Protein AF-A0A9X5X8P5-F1 (afdb_monomer)

Sequence (171 aa):
MTNLLSAVLKAHGGTERWGRHTTVTATIVSDGELFAAKGLPQDLQPRRMTVDMHKEHASVRPFGAPEQRSDFTPDRIAIERADGTVVAERSHPRASFRGHTLETPWDPLDRAYFNGYALWTYLTTPFFAIMNGMGVEEAEPWNESPTEQWRHLRVTFPDDIASHSTVQDFY

Radius of gyration: 17.59 Å; Cα contacts (8 Å, |Δi|>4): 303; chains: 1; bounding box: 44×32×55 Å

Mean predicted aligned error: 3.43 Å

Secondary structure (DSSP, 8-state):
---HHHHHHHHTTHHHHHHT-SEEEEEE----HHHHHTT-PPP---EEEEEESSSS-EEEESBSBTTEEEEEETTEEEEEETTS-EEEEEESGGGGGTT--SSPPPPHHHHHHHHHHHHHHHHHTTGGGGSTT-EEEEEEEEEEETTEEEEEEEEE--TTS--S-SEEEE-

Foldseek 3Di:
DDAPLQVQQVVVVHPVVLVVDFKDKDWDFDADPLCVLQVHGGDRDTWIKMATQQFQWIKIPPAPDNQWMWTDFQQKIFIAGPVGDTPDMDGNLVVVCVPDDSNHHDDSRVVSHVCRLVVNC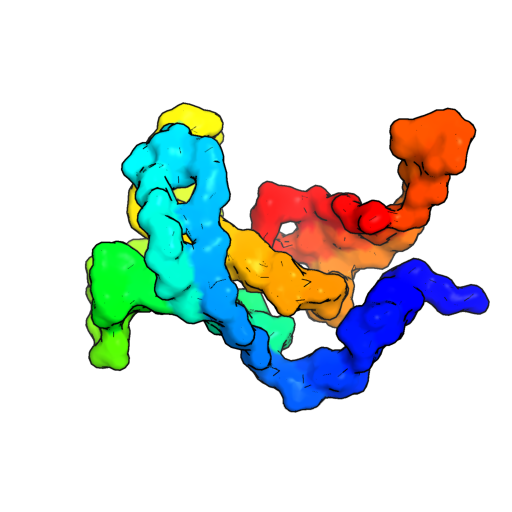VVNPPVVCPHPPKDKDFDDWDPPDPPDTHTKIWIADDPRRDDPDRIDIGD

Nearest PDB structures (foldseek):
  8hme-assembly1_D  TM=4.114E-01  e=1.265E+00  Tetrahymena thermophila
  7p7l-assembly1_L  TM=3.250E-01  e=3.829E+00  Escherichia coli BL21(DE3)
  7p63-assembly1_L  TM=3.289E-01  e=4.059E+00  Escherichia coli BL21(DE3)
  7z7s-assembly1_L  TM=3.264E-01  e=5.125E+00  Escherichia coli str. K-12 substr. MC4100
  7z83-assembly1_L  TM=3.286E-01  e=6.104E+00  Escherichia coli BL21(DE3)

pLDDT: mean 95.68, std 5.49, range [42.44, 98.81]

Solvent-accessible surface area (backbone atoms only — not comparable to full-atom values): 9832 Å² total; per-residue (Å²): 134,80,54,68,67,59,52,53,41,49,75,73,62,29,68,71,57,54,73,74,51,61,64,50,76,46,80,44,67,62,80,58,69,66,36,47,57,21,73,53,63,62,62,84,62,76,25,43,37,38,27,42,58,90,49,78,33,20,32,37,33,56,44,102,42,84,65,20,23,36,46,25,42,56,57,33,29,33,36,29,35,84,88,69,50,73,77,46,73,41,70,48,48,72,63,73,54,66,88,59,57,85,73,48,67,54,55,74,62,56,50,43,41,55,50,22,36,51,50,36,50,62,75,33,59,75,61,56,61,75,41,91,72,42,44,71,46,78,49,79,68,43,71,82,46,101,88,40,76,39,69,28,40,37,36,32,54,41,95,84,52,60,65,98,50,57,65,46,78,47,112

Structure (mmCIF, N/CA/C/O backbone):
data_AF-A0A9X5X8P5-F1
#
_entry.id   AF-A0A9X5X8P5-F1
#
loop_
_atom_site.group_PDB
_atom_site.id
_atom_site.type_symbol
_atom_site.label_atom_id
_atom_site.label_alt_id
_atom_site.label_comp_id
_atom_site.label_asym_id
_atom_site.label_entity_id
_atom_site.label_seq_id
_atom_site.pdbx_PDB_ins_code
_atom_site.Cartn_x
_atom_site.Cartn_y
_atom_site.Cartn_z
_atom_site.occupancy
_atom_site.B_iso_or_equiv
_atom_site.auth_seq_id
_atom_site.auth_comp_id
_atom_site.auth_asym_id
_atom_site.auth_atom_id
_atom_site.pdbx_PDB_model_num
ATOM 1 N N . MET A 1 1 ? 24.275 -5.811 -21.544 1.00 42.44 1 MET A N 1
ATOM 2 C CA . MET A 1 1 ? 23.218 -4.788 -21.401 1.00 42.44 1 MET A CA 1
ATOM 3 C C . MET A 1 1 ? 22.507 -5.047 -20.089 1.00 42.44 1 MET A C 1
ATOM 5 O O . MET A 1 1 ? 22.139 -6.188 -19.846 1.00 42.44 1 MET A O 1
ATOM 9 N N . THR A 1 2 ? 22.401 -4.052 -19.212 1.00 59.03 2 THR A N 1
ATOM 10 C CA . THR A 1 2 ? 21.665 -4.188 -17.946 1.00 59.03 2 THR A CA 1
ATOM 11 C C . THR A 1 2 ? 20.169 -4.054 -18.241 1.00 59.03 2 THR A C 1
ATOM 13 O O . THR A 1 2 ? 19.778 -3.092 -18.898 1.00 59.03 2 THR A O 1
ATOM 16 N N . ASN A 1 3 ? 19.355 -5.011 -17.786 1.00 87.75 3 ASN A N 1
ATOM 17 C CA . ASN A 1 3 ? 17.887 -4.961 -17.861 1.00 87.75 3 ASN A CA 1
ATOM 18 C C . ASN A 1 3 ? 17.367 -3.640 -17.232 1.00 87.75 3 ASN A C 1
ATOM 20 O O . ASN A 1 3 ? 17.953 -3.177 -16.245 1.00 87.75 3 ASN A O 1
ATOM 24 N N . LEU A 1 4 ? 16.313 -3.020 -17.794 1.00 95.19 4 LEU A N 1
ATOM 25 C CA . LEU A 1 4 ? 15.696 -1.786 -17.273 1.00 95.19 4 LEU A CA 1
ATOM 26 C C . LEU A 1 4 ? 15.414 -1.851 -15.768 1.00 95.19 4 LEU A C 1
ATOM 28 O O . LEU A 1 4 ? 15.780 -0.924 -15.049 1.00 95.19 4 LEU A O 1
ATOM 32 N N . LEU A 1 5 ? 14.874 -2.967 -15.268 1.00 96.19 5 LEU A N 1
ATOM 33 C CA . LEU A 1 5 ? 14.615 -3.169 -13.842 1.00 96.19 5 LEU A CA 1
ATOM 34 C C . LEU A 1 5 ? 15.896 -3.014 -13.013 1.00 96.19 5 LEU A C 1
ATOM 36 O O . LEU A 1 5 ? 15.909 -2.323 -11.998 1.00 96.19 5 LEU A O 1
ATOM 40 N N . SER A 1 6 ? 17.011 -3.597 -13.461 1.00 96.00 6 SER A N 1
ATOM 41 C CA . SER A 1 6 ? 18.299 -3.454 -12.773 1.00 96.00 6 SER A CA 1
ATOM 42 C C . SER A 1 6 ? 18.793 -2.004 -12.760 1.00 96.00 6 SER A C 1
ATOM 44 O O . SER A 1 6 ? 19.391 -1.572 -11.773 1.00 96.00 6 SER A O 1
ATOM 46 N N . ALA A 1 7 ? 18.550 -1.244 -13.833 1.00 96.06 7 ALA A N 1
ATOM 47 C CA . ALA A 1 7 ? 18.888 0.177 -13.888 1.00 96.06 7 ALA A CA 1
ATOM 48 C C . ALA A 1 7 ? 18.019 1.003 -12.924 1.00 96.06 7 ALA A C 1
ATOM 50 O O . ALA A 1 7 ? 18.561 1.806 -12.162 1.00 96.06 7 ALA A O 1
ATOM 51 N N . VAL A 1 8 ? 16.707 0.747 -12.894 1.00 96.62 8 VAL A N 1
ATOM 52 C CA . VAL A 1 8 ? 15.744 1.388 -11.985 1.00 96.62 8 VAL A CA 1
ATOM 53 C C . VAL A 1 8 ? 16.107 1.109 -10.526 1.00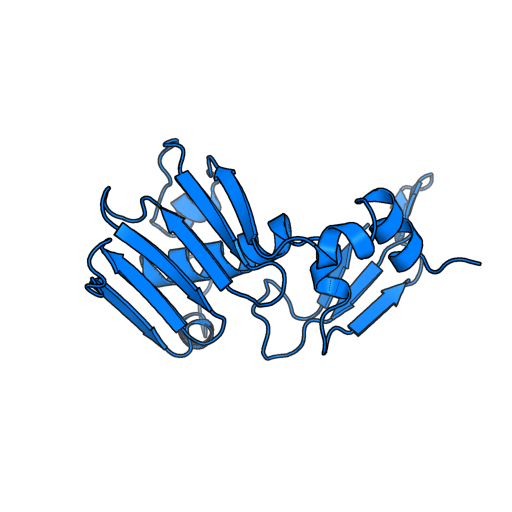 96.62 8 VAL A C 1
ATOM 55 O O . VAL A 1 8 ? 16.263 2.045 -9.743 1.00 96.62 8 VAL A O 1
ATOM 58 N N . LEU A 1 9 ? 16.349 -0.152 -10.158 1.00 97.38 9 LEU A N 1
ATOM 59 C CA . LEU A 1 9 ? 16.752 -0.530 -8.798 1.00 97.38 9 LEU A CA 1
ATOM 60 C C . LEU A 1 9 ? 18.065 0.144 -8.385 1.00 97.38 9 LEU A C 1
ATOM 62 O O . LEU A 1 9 ? 18.182 0.640 -7.265 1.00 97.38 9 LEU A O 1
ATOM 66 N N . LYS A 1 10 ? 19.055 0.198 -9.288 1.00 97.44 10 LYS A N 1
ATOM 67 C CA . LYS A 1 10 ? 20.328 0.884 -9.030 1.00 97.44 10 LYS A CA 1
ATOM 68 C C . LYS A 1 10 ? 20.121 2.383 -8.793 1.00 97.44 10 LYS A C 1
ATOM 70 O O . LYS A 1 10 ? 20.733 2.925 -7.875 1.00 97.44 10 LYS A O 1
ATOM 75 N N . ALA A 1 11 ? 19.253 3.033 -9.569 1.00 96.69 11 ALA A N 1
ATOM 76 C CA . ALA A 1 11 ? 18.910 4.444 -9.385 1.00 96.69 11 ALA A CA 1
ATOM 77 C C . ALA A 1 11 ? 18.216 4.713 -8.035 1.00 96.69 11 ALA A C 1
ATOM 79 O O . ALA A 1 11 ? 18.436 5.761 -7.436 1.00 96.69 11 ALA A O 1
ATOM 80 N N . HIS A 1 12 ? 17.465 3.739 -7.509 1.00 96.38 12 HIS A N 1
ATOM 81 C CA . HIS A 1 12 ? 16.764 3.829 -6.220 1.00 96.38 12 HIS A CA 1
ATOM 82 C C . HIS A 1 12 ? 17.608 3.373 -5.011 1.00 96.38 12 HIS A C 1
ATOM 84 O O . HIS A 1 12 ? 17.091 3.193 -3.910 1.00 96.38 12 HIS A O 1
ATOM 90 N N . GLY A 1 13 ? 18.926 3.211 -5.179 1.00 95.88 13 GLY A N 1
ATOM 91 C CA . GLY A 1 13 ? 19.857 2.888 -4.089 1.00 95.88 13 GLY A CA 1
ATOM 92 C C . GLY A 1 13 ? 20.259 1.414 -3.984 1.00 95.88 13 GLY A C 1
ATOM 93 O O . GLY A 1 13 ? 21.031 1.067 -3.092 1.00 95.88 13 GLY A O 1
ATOM 94 N N . GLY A 1 14 ? 19.801 0.569 -4.910 1.00 97.19 14 GLY A N 1
ATOM 95 C CA . GLY A 1 14 ? 20.250 -0.812 -5.066 1.00 97.19 14 GLY A CA 1
ATOM 96 C C . GLY A 1 14 ? 19.641 -1.809 -4.076 1.00 97.19 14 GLY A C 1
ATOM 97 O O . GLY A 1 14 ? 19.188 -1.473 -2.981 1.00 97.19 14 GLY A O 1
ATOM 98 N N . THR A 1 15 ? 19.658 -3.083 -4.471 1.00 96.38 15 THR A N 1
ATOM 99 C CA . THR A 1 15 ? 19.060 -4.193 -3.710 1.00 96.38 15 THR A CA 1
ATOM 100 C C . THR A 1 15 ? 19.788 -4.488 -2.400 1.00 96.38 15 THR A C 1
ATOM 102 O O . THR A 1 15 ? 19.169 -4.940 -1.441 1.00 96.38 15 THR A O 1
ATOM 105 N N . GLU A 1 16 ? 21.084 -4.180 -2.316 1.00 97.06 16 GLU A N 1
ATOM 106 C CA . GLU A 1 16 ? 21.859 -4.345 -1.085 1.00 97.06 16 GLU A CA 1
ATOM 107 C C . GLU A 1 16 ? 21.322 -3.457 0.045 1.00 97.06 16 GLU A C 1
ATOM 109 O O . GLU A 1 16 ? 21.157 -3.921 1.171 1.00 97.06 16 GLU A O 1
ATOM 114 N N . ARG A 1 17 ? 21.005 -2.188 -0.244 1.00 95.56 17 ARG A N 1
ATOM 115 C CA . ARG A 1 17 ? 20.436 -1.278 0.757 1.00 95.56 17 ARG A CA 1
ATOM 116 C C . ARG A 1 17 ? 19.031 -1.713 1.154 1.00 95.56 17 ARG A C 1
ATOM 118 O O . ARG A 1 17 ? 18.718 -1.720 2.340 1.00 95.56 17 ARG A O 1
ATOM 125 N N . TRP A 1 18 ? 18.218 -2.099 0.174 1.00 96.19 18 TRP A N 1
ATOM 126 C CA . TRP A 1 18 ? 16.885 -2.651 0.403 1.00 96.19 18 TRP A CA 1
ATOM 127 C C . TRP A 1 18 ? 16.911 -3.838 1.379 1.00 96.19 18 TRP A C 1
ATOM 129 O O . TRP A 1 18 ? 16.176 -3.842 2.362 1.00 96.19 18 TRP A O 1
ATOM 139 N N . GLY A 1 19 ? 17.829 -4.790 1.183 1.00 96.31 19 GLY A N 1
ATOM 140 C CA . GLY A 1 19 ? 17.970 -5.966 2.047 1.00 96.31 19 GLY A CA 1
ATOM 141 C C . GLY A 1 19 ? 18.439 -5.678 3.481 1.00 96.31 19 GLY A C 1
ATOM 142 O O . GLY A 1 19 ? 18.310 -6.541 4.343 1.00 96.31 19 GLY A O 1
ATOM 143 N N . ARG A 1 20 ? 18.969 -4.480 3.771 1.00 97.19 20 ARG A N 1
ATOM 144 C CA . ARG A 1 20 ? 19.442 -4.088 5.117 1.00 97.19 20 ARG A CA 1
ATOM 145 C C . ARG A 1 20 ? 18.353 -3.478 6.001 1.00 97.19 20 ARG A C 1
ATOM 147 O O . ARG A 1 20 ? 18.600 -3.238 7.182 1.00 97.19 20 ARG A O 1
ATOM 154 N N . HIS A 1 21 ? 17.182 -3.186 5.446 1.00 96.88 21 HIS A N 1
ATOM 155 C CA . HIS A 1 21 ? 16.088 -2.537 6.159 1.00 96.88 21 HIS A CA 1
ATOM 156 C C . HIS A 1 21 ? 14.841 -3.413 6.122 1.00 96.88 21 HIS A C 1
ATOM 158 O O . HIS A 1 21 ? 14.623 -4.149 5.168 1.00 96.88 21 HIS A O 1
ATOM 164 N N . THR A 1 22 ? 14.027 -3.346 7.170 1.00 97.94 22 THR A N 1
ATOM 165 C CA . THR A 1 22 ? 12.816 -4.170 7.302 1.00 97.94 22 THR A CA 1
ATOM 166 C C . THR A 1 22 ? 11.534 -3.361 7.193 1.00 97.94 22 THR A C 1
ATOM 168 O O . THR A 1 22 ? 10.505 -3.923 6.835 1.00 97.94 22 THR A O 1
ATOM 171 N N . THR A 1 23 ? 11.592 -2.058 7.475 1.00 98.19 23 THR A N 1
ATOM 172 C CA . THR A 1 23 ? 10.425 -1.174 7.528 1.00 98.19 23 THR A CA 1
ATOM 173 C C . THR A 1 23 ? 10.740 0.203 6.961 1.00 98.19 23 THR A C 1
ATOM 175 O O . THR A 1 23 ? 11.816 0.747 7.230 1.00 98.19 23 THR A O 1
ATOM 178 N N . VAL A 1 24 ? 9.764 0.824 6.304 1.00 97.75 24 VAL A N 1
ATOM 179 C CA . VAL A 1 24 ? 9.773 2.256 5.971 1.00 97.75 24 VAL A CA 1
ATOM 180 C C . VAL A 1 24 ? 8.710 2.955 6.807 1.00 97.75 24 VAL A C 1
ATOM 182 O O . VAL A 1 24 ? 7.634 2.415 7.045 1.00 97.75 24 VAL A O 1
ATOM 185 N N . THR A 1 25 ? 9.009 4.164 7.281 1.00 98.38 25 THR A N 1
ATOM 186 C CA . THR A 1 25 ? 8.032 5.015 7.963 1.00 98.38 25 THR A CA 1
ATOM 187 C C . THR A 1 25 ? 8.035 6.405 7.348 1.00 98.38 25 THR A C 1
ATOM 189 O O . THR A 1 25 ? 9.092 7.016 7.202 1.00 98.38 25 THR A O 1
ATOM 192 N N . ALA A 1 26 ? 6.847 6.912 7.037 1.00 98.19 26 ALA A N 1
ATOM 193 C CA . ALA A 1 26 ? 6.627 8.239 6.485 1.00 98.19 26 ALA A CA 1
ATOM 194 C C . ALA A 1 26 ? 5.558 8.984 7.291 1.00 98.19 26 ALA A C 1
ATOM 196 O O . ALA A 1 26 ? 4.651 8.379 7.867 1.00 98.19 26 ALA A O 1
ATOM 197 N N . THR A 1 27 ? 5.657 10.310 7.320 1.00 98.19 27 THR A N 1
ATOM 198 C CA . THR A 1 27 ? 4.548 11.171 7.738 1.00 98.19 27 THR A CA 1
ATOM 199 C C . THR A 1 27 ? 3.815 11.607 6.479 1.00 98.19 27 THR A C 1
ATOM 201 O O . THR A 1 27 ? 4.428 12.210 5.602 1.00 98.19 27 THR A O 1
ATOM 204 N N . ILE A 1 28 ? 2.528 11.287 6.386 1.00 96.44 28 ILE A N 1
ATOM 205 C CA . ILE A 1 28 ? 1.696 11.557 5.214 1.00 96.44 28 ILE A CA 1
ATOM 206 C C . ILE A 1 28 ? 0.570 12.525 5.563 1.00 96.44 28 ILE A C 1
ATOM 208 O O . ILE A 1 28 ? 0.037 12.503 6.671 1.00 96.44 28 ILE A O 1
ATOM 212 N N . VAL A 1 29 ? 0.192 13.340 4.586 1.00 95.12 29 VAL A N 1
ATOM 213 C CA . VAL A 1 29 ? -1.085 14.054 4.539 1.00 95.12 29 VAL A CA 1
ATOM 214 C C . VAL A 1 29 ? -1.732 13.622 3.231 1.00 95.12 29 VAL A C 1
ATOM 216 O O . VAL A 1 29 ? -1.096 13.702 2.182 1.00 95.12 29 VAL A O 1
ATOM 219 N N . SER A 1 30 ? -2.946 13.087 3.302 1.00 89.62 30 SER A N 1
ATOM 220 C CA . SER A 1 30 ? -3.659 12.538 2.148 1.00 89.62 30 SER A CA 1
ATOM 221 C C . SER A 1 30 ? -4.981 13.261 1.972 1.00 89.62 30 SER A C 1
ATOM 223 O O . SER A 1 30 ? -5.740 13.363 2.931 1.00 89.62 30 SER A O 1
ATOM 225 N N . ASP A 1 31 ? -5.266 13.686 0.750 1.00 89.69 31 ASP A N 1
ATOM 226 C CA . ASP A 1 31 ? -6.527 14.300 0.347 1.00 89.69 31 ASP A CA 1
ATOM 227 C C . ASP A 1 31 ? -6.865 13.849 -1.086 1.00 89.69 31 ASP A C 1
ATOM 229 O O . ASP A 1 31 ? -6.068 13.157 -1.726 1.00 89.69 31 ASP A O 1
ATOM 233 N N . GLY A 1 32 ? -8.045 14.199 -1.583 1.00 90.56 32 GLY A N 1
ATOM 234 C CA . GLY A 1 32 ? -8.468 13.940 -2.955 1.00 90.56 32 GLY A CA 1
ATOM 235 C C . GLY A 1 32 ? -9.958 13.640 -3.074 1.00 90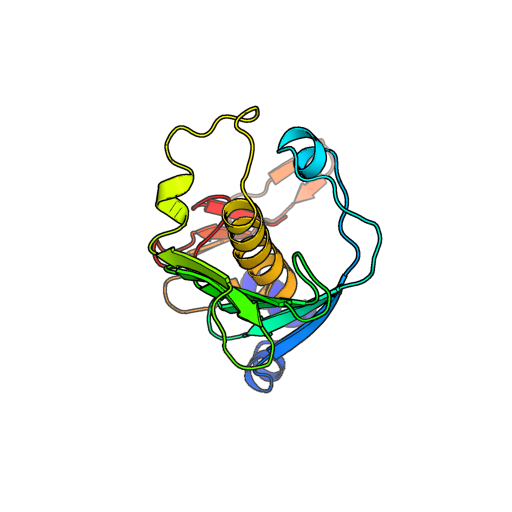.56 32 GLY A C 1
ATOM 236 O O . GLY A 1 32 ? -10.596 13.134 -2.147 1.00 90.56 32 GLY A O 1
ATOM 237 N N . GLU A 1 33 ? -10.505 13.902 -4.263 1.00 93.44 33 GLU A N 1
ATOM 238 C CA . GLU A 1 33 ? -11.939 13.773 -4.556 1.00 93.44 33 GLU A CA 1
ATOM 239 C C . GLU A 1 33 ? -12.477 12.358 -4.326 1.00 93.44 33 GLU A C 1
ATOM 241 O O . GLU A 1 33 ? -13.624 12.200 -3.908 1.00 93.44 33 GLU A O 1
ATOM 246 N N . LEU A 1 34 ? -11.636 11.333 -4.515 1.00 93.50 34 LEU A N 1
ATOM 247 C CA . LEU A 1 34 ? -11.996 9.939 -4.256 1.00 93.50 34 LEU A CA 1
ATOM 248 C C . LEU A 1 34 ? -12.564 9.761 -2.844 1.00 93.50 34 LEU A C 1
ATOM 250 O O . LEU A 1 34 ? -13.627 9.174 -2.677 1.00 93.50 34 LEU A O 1
ATOM 254 N N . PHE A 1 35 ? -11.889 10.279 -1.817 1.00 93.50 35 PHE A N 1
ATOM 255 C CA . PHE A 1 35 ? -12.309 10.064 -0.433 1.00 93.50 35 PHE A CA 1
ATOM 256 C C . PHE A 1 35 ? -13.644 10.745 -0.120 1.00 93.50 35 PHE A C 1
ATOM 258 O O . PHE A 1 35 ? -14.480 10.169 0.579 1.00 93.50 35 PHE A O 1
ATOM 265 N N . ALA A 1 36 ? -13.866 11.940 -0.671 1.00 92.69 36 ALA A N 1
ATOM 266 C CA . ALA A 1 36 ? -15.140 12.640 -0.557 1.00 92.69 36 ALA A CA 1
ATOM 267 C C . ALA A 1 36 ? -16.264 11.878 -1.280 1.00 92.69 36 ALA A C 1
ATOM 269 O O . ALA A 1 36 ? -17.318 11.648 -0.688 1.00 92.69 36 ALA A O 1
ATOM 270 N N . ALA A 1 37 ? -16.018 11.409 -2.509 1.00 94.50 37 ALA A N 1
ATOM 271 C CA . ALA A 1 37 ? -16.971 10.613 -3.285 1.00 94.50 37 ALA A CA 1
ATOM 272 C C . ALA A 1 37 ? -17.339 9.291 -2.591 1.00 94.50 37 ALA A C 1
ATOM 274 O O . ALA A 1 37 ? -18.474 8.831 -2.679 1.00 94.50 37 ALA A O 1
ATOM 275 N N . LYS A 1 38 ? -16.401 8.703 -1.841 1.00 96.81 38 LY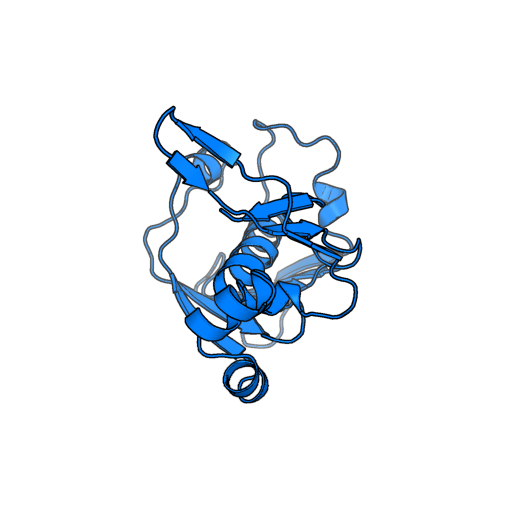S A N 1
ATOM 276 C CA . LYS A 1 38 ? -16.620 7.495 -1.034 1.00 96.81 38 LYS A CA 1
ATOM 277 C C . LYS A 1 38 ? -17.285 7.750 0.323 1.00 96.81 38 LYS A C 1
ATOM 279 O O . LYS A 1 38 ? -17.465 6.802 1.082 1.00 96.81 38 LYS A O 1
ATOM 284 N N . GLY A 1 39 ? -17.668 8.991 0.633 1.00 94.69 39 GLY A N 1
ATOM 285 C CA . GLY A 1 39 ? -18.347 9.358 1.881 1.00 94.69 39 GLY A CA 1
ATOM 286 C C . GLY A 1 39 ? -17.428 9.442 3.105 1.00 94.69 39 GLY A C 1
ATOM 287 O O . GLY A 1 39 ? -17.914 9.513 4.231 1.00 94.69 39 GLY A O 1
ATOM 288 N N . LEU A 1 40 ? -16.106 9.442 2.904 1.00 93.50 40 LEU A N 1
ATOM 289 C CA . LEU A 1 40 ? -15.091 9.455 3.962 1.00 93.50 40 LEU A CA 1
ATOM 290 C C . LEU A 1 40 ? -14.036 10.548 3.709 1.00 93.50 40 LEU A C 1
ATOM 292 O O . LEU A 1 40 ? -12.846 10.215 3.585 1.00 93.50 40 LEU A O 1
ATOM 296 N N . PRO A 1 41 ? -14.436 11.837 3.631 1.00 90.50 41 PRO A N 1
ATOM 297 C CA . PRO A 1 41 ? -13.511 12.935 3.362 1.00 90.50 41 PRO A CA 1
ATOM 298 C C . PRO A 1 41 ? -12.343 12.928 4.355 1.00 90.50 41 PRO A C 1
ATOM 300 O O . PRO A 1 41 ? -12.499 12.567 5.526 1.00 90.50 41 PRO A O 1
ATOM 303 N N . GLN A 1 42 ? -11.153 13.274 3.867 1.00 87.88 42 GLN A N 1
ATOM 304 C CA . GLN A 1 42 ? -9.948 13.285 4.688 1.00 87.88 42 GLN A CA 1
ATOM 305 C C . GLN A 1 42 ? -9.782 14.631 5.388 1.00 87.88 42 GLN A C 1
ATOM 307 O O . GLN A 1 42 ? -10.024 15.687 4.811 1.00 87.88 42 GLN A O 1
ATOM 312 N N . ASP A 1 43 ? -9.339 14.585 6.642 1.00 89.56 43 ASP A N 1
ATOM 313 C CA . ASP A 1 43 ? -8.708 15.738 7.269 1.00 89.56 43 ASP A CA 1
ATOM 314 C C . ASP A 1 43 ? -7.264 15.892 6.768 1.00 89.56 43 ASP A C 1
ATOM 316 O O . ASP A 1 43 ? -6.633 14.944 6.301 1.00 89.56 43 ASP A O 1
ATOM 320 N N . LEU A 1 44 ? -6.720 17.099 6.909 1.00 91.50 44 LEU A N 1
ATOM 321 C CA . LEU A 1 44 ? -5.325 17.391 6.575 1.00 91.50 44 LEU A CA 1
ATOM 322 C C . LEU A 1 44 ? -4.373 17.107 7.748 1.00 91.50 44 LEU A C 1
ATOM 324 O O . LEU A 1 44 ? -3.286 17.683 7.820 1.00 91.50 44 LEU A O 1
ATOM 328 N N . GLN A 1 45 ? -4.775 16.259 8.703 1.00 93.56 45 GLN A N 1
ATOM 329 C CA . GLN A 1 45 ? -3.925 15.947 9.847 1.00 93.56 45 GLN A CA 1
ATOM 330 C C . GLN A 1 45 ? -2.809 14.986 9.422 1.00 93.56 45 GLN A C 1
ATOM 332 O O . GLN A 1 45 ? -3.095 13.946 8.823 1.00 93.56 45 GLN A O 1
ATOM 337 N N . PRO A 1 46 ? -1.537 15.281 9.747 1.00 96.25 46 PRO A N 1
ATOM 338 C CA . PRO A 1 46 ? -0.442 14.371 9.458 1.00 96.25 46 PRO A CA 1
ATOM 339 C C . PRO A 1 46 ? -0.616 13.032 10.176 1.00 96.25 46 PRO A C 1
ATOM 341 O O . PRO A 1 46 ? -0.873 12.979 11.380 1.00 96.25 46 PRO A O 1
ATOM 344 N N . ARG A 1 47 ? -0.411 11.937 9.446 1.00 96.69 47 ARG A N 1
ATOM 345 C CA . ARG A 1 47 ? -0.467 10.570 9.977 1.00 96.69 47 ARG A CA 1
ATOM 346 C C . ARG A 1 47 ? 0.852 9.864 9.739 1.00 96.69 47 ARG A C 1
ATOM 348 O O . ARG A 1 47 ? 1.535 10.112 8.749 1.00 96.69 47 ARG A O 1
ATOM 355 N N . ARG A 1 48 ? 1.222 8.967 10.646 1.00 98.38 48 ARG A N 1
ATOM 356 C CA . ARG A 1 48 ? 2.406 8.124 10.496 1.00 98.38 48 ARG A CA 1
ATOM 357 C C . ARG A 1 48 ? 2.006 6.830 9.802 1.00 98.38 48 ARG A C 1
ATOM 359 O O . ARG A 1 48 ? 1.258 6.041 10.374 1.00 98.38 48 ARG A O 1
ATOM 366 N N . MET A 1 49 ? 2.524 6.644 8.596 1.00 98.44 49 MET A N 1
ATOM 367 C CA . MET A 1 49 ? 2.428 5.422 7.811 1.00 98.44 49 MET A CA 1
ATOM 368 C C . MET A 1 49 ? 3.686 4.589 8.035 1.00 98.44 49 MET A C 1
ATOM 370 O O . MET A 1 49 ? 4.793 5.108 7.888 1.00 98.44 49 MET A O 1
ATOM 374 N N . THR A 1 50 ? 3.526 3.313 8.355 1.00 98.75 50 THR A N 1
ATOM 375 C CA . THR A 1 50 ? 4.613 2.338 8.447 1.00 98.75 50 THR A CA 1
ATOM 376 C C . THR A 1 50 ? 4.280 1.150 7.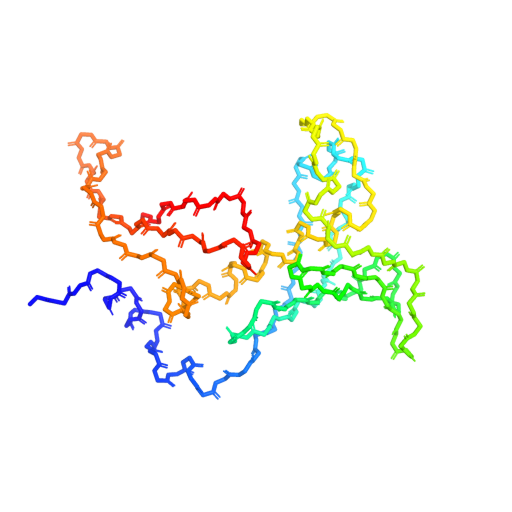558 1.00 98.75 50 THR A C 1
ATOM 378 O O . THR A 1 50 ? 3.149 0.668 7.575 1.00 98.75 50 THR A O 1
ATOM 381 N N . VAL A 1 51 ? 5.256 0.702 6.773 1.00 98.75 51 VAL A N 1
ATOM 382 C CA . VAL A 1 51 ? 5.134 -0.462 5.890 1.00 98.75 51 VAL A CA 1
ATOM 383 C C . VAL A 1 51 ? 6.301 -1.403 6.119 1.00 98.75 51 VAL A C 1
ATOM 385 O O . VAL A 1 51 ? 7.430 -0.946 6.339 1.00 98.75 51 VAL A O 1
ATOM 388 N N . ASP A 1 52 ? 6.036 -2.698 6.024 1.00 98.69 52 ASP A N 1
ATOM 389 C CA . ASP A 1 52 ? 7.086 -3.705 6.007 1.00 98.69 52 ASP A CA 1
ATOM 390 C C . ASP A 1 52 ? 7.620 -3.857 4.580 1.00 98.69 52 ASP A C 1
ATOM 392 O O . ASP A 1 52 ? 6.876 -3.860 3.605 1.00 98.69 52 ASP A O 1
ATOM 396 N N . MET A 1 53 ? 8.940 -3.937 4.446 1.00 97.31 53 MET A N 1
ATOM 397 C CA . MET A 1 53 ? 9.606 -3.920 3.142 1.00 97.31 53 MET A CA 1
ATOM 398 C C . MET A 1 53 ? 9.489 -5.278 2.442 1.00 97.31 53 MET A C 1
ATOM 400 O O . MET A 1 53 ? 9.199 -5.341 1.258 1.00 97.31 53 MET A O 1
ATOM 404 N N . HIS A 1 54 ? 9.645 -6.379 3.180 1.00 97.12 54 HIS A N 1
ATOM 405 C CA . HIS A 1 54 ? 9.771 -7.730 2.601 1.00 97.12 54 HIS A CA 1
ATOM 406 C C . HIS A 1 54 ? 8.501 -8.582 2.693 1.00 97.12 54 HIS A C 1
ATOM 408 O O . HIS A 1 54 ? 8.545 -9.785 2.446 1.00 97.12 54 HIS A O 1
ATOM 414 N N . LYS A 1 55 ? 7.381 -7.979 3.088 1.00 97.44 55 LYS A N 1
ATOM 415 C CA . LYS A 1 55 ? 6.052 -8.597 3.101 1.00 97.44 55 LYS A CA 1
ATOM 416 C C . LYS A 1 55 ? 5.002 -7.505 2.961 1.00 97.44 55 LYS A C 1
ATOM 418 O O . LYS A 1 55 ? 5.228 -6.388 3.425 1.00 97.44 55 LYS A O 1
ATOM 423 N N . GLU A 1 56 ? 3.861 -7.835 2.373 1.00 98.56 56 GLU A N 1
ATOM 424 C CA . GLU A 1 56 ? 2.763 -6.886 2.250 1.00 98.56 56 GLU A CA 1
ATOM 425 C C . GLU A 1 56 ? 2.057 -6.695 3.600 1.00 98.56 56 GLU A C 1
ATOM 427 O O . GLU A 1 56 ? 1.147 -7.429 3.985 1.00 98.56 56 GLU A O 1
ATOM 432 N N . HIS A 1 57 ? 2.547 -5.713 4.357 1.00 98.75 57 HIS A N 1
ATOM 433 C CA . HIS A 1 57 ? 1.964 -5.267 5.616 1.00 98.75 57 HIS A CA 1
ATOM 434 C C . HIS A 1 57 ? 2.103 -3.755 5.763 1.00 98.75 57 HIS A C 1
ATOM 436 O O . HIS A 1 57 ? 3.146 -3.172 5.449 1.00 98.75 57 HIS A O 1
ATOM 442 N N . ALA A 1 58 ? 1.033 -3.122 6.233 1.00 98.81 58 ALA A N 1
ATOM 443 C CA . ALA A 1 58 ? 0.947 -1.679 6.369 1.00 98.81 58 ALA A CA 1
ATOM 444 C C . ALA A 1 58 ? 0.110 -1.268 7.581 1.00 98.81 58 ALA A C 1
ATOM 446 O O . ALA A 1 58 ? -0.895 -1.888 7.927 1.00 98.81 58 ALA A O 1
ATOM 447 N N . SER A 1 59 ? 0.483 -0.151 8.195 1.00 98.56 59 SER A N 1
ATOM 448 C CA . SER A 1 59 ? -0.253 0.444 9.303 1.00 98.56 59 SER A CA 1
ATOM 449 C C . SER A 1 59 ? -0.177 1.962 9.239 1.00 98.56 59 SER A C 1
ATOM 451 O O . SER A 1 59 ? 0.907 2.534 9.107 1.00 98.56 59 SER A O 1
ATOM 453 N N . VAL A 1 60 ? -1.324 2.630 9.370 1.00 97.94 60 VAL A N 1
ATOM 454 C CA . VAL A 1 60 ? -1.389 4.082 9.551 1.00 97.94 60 VAL A CA 1
ATOM 455 C C . VAL A 1 60 ? -1.962 4.419 10.920 1.00 97.94 60 VAL A C 1
ATOM 457 O O . VAL A 1 60 ? -2.936 3.811 11.366 1.00 97.94 60 VAL A O 1
ATOM 460 N N . ARG A 1 61 ? -1.367 5.412 11.586 1.00 97.38 61 ARG A N 1
ATOM 461 C CA . ARG A 1 61 ? -1.875 5.975 12.843 1.00 97.38 61 ARG A CA 1
ATOM 462 C C . ARG A 1 61 ? -1.758 7.508 12.875 1.00 97.38 61 ARG A C 1
ATOM 464 O O . ARG A 1 61 ? -0.736 8.033 12.424 1.00 97.38 61 ARG A O 1
ATOM 471 N N . PRO A 1 62 ? -2.725 8.231 13.460 1.00 96.31 62 PRO A N 1
ATOM 472 C CA . PRO A 1 62 ? -4.015 7.724 13.931 1.00 96.31 62 PRO A CA 1
ATOM 473 C C . PRO A 1 62 ? -4.933 7.307 12.768 1.00 96.31 62 PRO A C 1
ATOM 475 O O . PRO A 1 62 ? -4.763 7.775 11.642 1.00 96.31 62 PRO A O 1
ATOM 478 N N . PHE A 1 63 ? -5.912 6.441 13.031 1.00 95.00 63 PHE A N 1
ATOM 479 C CA . PHE A 1 63 ? -6.958 6.086 12.068 1.00 95.00 63 PHE A CA 1
ATOM 480 C C . PHE A 1 63 ? -8.316 5.961 12.762 1.00 95.00 63 PHE A C 1
ATOM 482 O O . PHE A 1 63 ? -8.515 5.074 13.582 1.00 95.00 63 PHE A O 1
ATOM 489 N N . GLY A 1 64 ? -9.260 6.848 12.436 1.00 91.31 64 GLY A N 1
ATOM 490 C CA . GLY A 1 64 ? -10.592 6.885 13.058 1.00 91.31 64 GLY A CA 1
ATOM 491 C C . GLY A 1 64 ? -10.605 7.580 14.424 1.00 91.31 64 GLY A C 1
ATOM 492 O O . GLY A 1 64 ? -11.416 8.477 14.630 1.00 91.31 64 GLY A O 1
ATOM 493 N N . ALA A 1 65 ? -9.667 7.238 15.311 1.00 93.69 65 ALA A N 1
ATOM 494 C CA . ALA A 1 65 ? -9.444 7.914 16.591 1.00 93.69 65 ALA A CA 1
ATOM 495 C C . ALA A 1 65 ? -7.938 8.046 16.916 1.00 93.69 65 ALA A C 1
ATOM 497 O O . ALA A 1 65 ? -7.130 7.305 16.345 1.00 93.69 65 ALA A O 1
ATOM 498 N N . PRO A 1 66 ? -7.533 8.966 17.818 1.00 93.75 66 PRO A N 1
ATOM 499 C CA . PRO A 1 66 ? -6.124 9.221 18.145 1.00 93.75 66 PRO A CA 1
ATOM 500 C C . PRO A 1 66 ? -5.326 7.989 18.601 1.00 93.75 66 PRO A C 1
ATOM 502 O O . PRO A 1 66 ? -4.140 7.870 18.298 1.00 93.75 66 PRO A O 1
ATOM 505 N N . GLU A 1 67 ? -5.966 7.071 19.322 1.00 95.50 67 GLU A N 1
ATOM 506 C CA . GLU A 1 67 ? -5.371 5.856 19.887 1.00 95.50 67 GLU A CA 1
ATOM 507 C C . GLU A 1 67 ? -5.455 4.624 18.972 1.00 95.50 67 GLU A C 1
ATOM 509 O O . GLU A 1 67 ? -5.010 3.539 19.358 1.00 95.50 67 GLU A O 1
ATOM 514 N N . GLN A 1 68 ? -6.031 4.783 17.777 1.00 97.56 68 GLN A N 1
ATOM 515 C CA . GLN A 1 68 ? -6.296 3.702 16.832 1.00 97.56 68 GLN A CA 1
ATOM 516 C C . GLN A 1 68 ? -5.330 3.721 15.644 1.00 97.56 68 GLN A C 1
ATOM 518 O O . GLN A 1 68 ? -4.864 4.774 15.202 1.00 97.56 68 GLN A O 1
ATOM 523 N N . ARG A 1 69 ? -5.048 2.539 15.099 1.00 98.25 69 ARG A N 1
ATOM 524 C CA . ARG A 1 69 ? -4.262 2.329 13.879 1.00 98.25 69 ARG A CA 1
ATOM 525 C C . ARG A 1 69 ? -4.962 1.336 12.961 1.00 98.25 69 ARG A C 1
ATOM 527 O O . ARG A 1 69 ? -5.699 0.483 13.447 1.00 98.25 69 ARG A O 1
ATOM 534 N N . SER A 1 70 ? -4.686 1.400 11.664 1.00 98.44 70 SER A N 1
ATOM 535 C CA . SER A 1 70 ? -4.986 0.267 10.783 1.00 98.44 70 SER A CA 1
ATOM 536 C C . SER A 1 70 ? -3.938 -0.839 10.945 1.00 98.44 70 SER A C 1
ATOM 538 O O . SER A 1 70 ? -2.783 -0.552 11.259 1.00 98.44 70 SER A O 1
ATOM 540 N N . ASP A 1 71 ? -4.317 -2.081 10.680 1.00 98.50 71 ASP A N 1
ATOM 541 C CA . ASP A 1 71 ? -3.422 -3.230 10.547 1.00 98.50 71 ASP A CA 1
ATOM 542 C C . ASP A 1 71 ? -3.822 -3.999 9.287 1.00 98.50 71 ASP A C 1
ATOM 544 O O . ASP A 1 71 ? -4.870 -4.644 9.250 1.00 98.50 71 ASP A O 1
ATOM 548 N N . PHE A 1 72 ? -3.050 -3.815 8.219 1.00 98.81 72 PHE A N 1
ATOM 549 C CA . PHE A 1 72 ? -3.351 -4.339 6.892 1.00 98.81 72 PHE A CA 1
ATOM 550 C C . PHE A 1 72 ? -2.418 -5.491 6.524 1.00 98.81 72 PHE A C 1
ATOM 552 O O . PHE A 1 72 ? -1.198 -5.348 6.598 1.00 98.81 72 PHE A O 1
ATOM 559 N N . THR A 1 73 ? -3.011 -6.568 6.019 1.00 98.69 73 THR A N 1
ATOM 560 C CA . THR A 1 73 ? -2.415 -7.588 5.148 1.00 98.69 73 THR A CA 1
ATOM 561 C C . THR A 1 73 ? -3.388 -7.878 3.988 1.00 98.69 73 THR A C 1
ATOM 563 O O . THR A 1 73 ? -4.548 -7.448 4.042 1.00 98.69 73 THR A O 1
ATOM 566 N N . PRO A 1 74 ? -2.987 -8.628 2.945 1.00 98.06 74 PRO A N 1
ATOM 567 C CA . PRO A 1 74 ? -3.882 -8.966 1.830 1.00 98.06 74 PRO A CA 1
ATOM 568 C C . PRO A 1 74 ? -5.178 -9.656 2.272 1.00 98.06 74 PRO A C 1
ATOM 570 O O . PRO A 1 74 ? -6.264 -9.323 1.788 1.00 98.06 74 PRO A O 1
ATOM 573 N N . ASP A 1 75 ? -5.067 -10.555 3.254 1.00 98.12 75 ASP A N 1
ATOM 574 C CA . ASP A 1 75 ? -6.163 -11.398 3.738 1.00 98.12 75 ASP A CA 1
ATOM 575 C C . ASP A 1 75 ? -6.904 -10.834 4.957 1.00 98.12 75 ASP A C 1
ATOM 577 O O . ASP A 1 75 ? -7.952 -11.366 5.339 1.00 98.12 75 ASP A O 1
ATOM 581 N N . ARG A 1 76 ? -6.406 -9.760 5.585 1.00 98.50 76 ARG A N 1
ATOM 582 C CA . ARG A 1 76 ? -7.025 -9.159 6.774 1.00 98.50 76 ARG A CA 1
ATOM 583 C C . ARG A 1 76 ? -6.813 -7.653 6.822 1.00 98.50 76 ARG A C 1
ATOM 585 O O . ARG A 1 76 ? -5.710 -7.152 6.656 1.00 98.50 76 ARG A O 1
ATOM 592 N N . ILE A 1 77 ? -7.872 -6.935 7.173 1.00 98.75 77 ILE A N 1
ATOM 593 C CA . ILE A 1 77 ? -7.780 -5.543 7.606 1.00 98.75 77 ILE A CA 1
ATOM 594 C C . ILE A 1 77 ? -8.413 -5.396 8.983 1.00 98.75 77 ILE A C 1
ATOM 596 O O . ILE A 1 77 ? -9.518 -5.888 9.218 1.00 98.75 77 ILE A O 1
ATOM 600 N N . ALA A 1 78 ? -7.733 -4.701 9.887 1.00 98.69 78 ALA A N 1
ATOM 601 C CA . ALA A 1 78 ? -8.275 -4.348 11.190 1.00 98.69 78 ALA A CA 1
ATOM 602 C C . ALA A 1 78 ? -8.016 -2.887 11.549 1.00 98.69 78 ALA A C 1
ATOM 604 O O . ALA A 1 78 ? -7.104 -2.240 11.033 1.00 98.69 78 ALA A O 1
ATOM 605 N N . ILE A 1 79 ? -8.843 -2.376 12.454 1.00 98.62 79 ILE A N 1
ATOM 606 C CA . ILE A 1 79 ? -8.608 -1.145 13.199 1.00 98.62 79 ILE A CA 1
ATOM 607 C C . ILE A 1 79 ? -8.373 -1.564 14.644 1.00 98.62 79 ILE A C 1
ATOM 609 O O . ILE A 1 79 ? -9.239 -2.178 15.268 1.00 98.62 79 ILE A O 1
ATOM 613 N N . GLU A 1 80 ? -7.200 -1.244 15.172 1.00 98.31 80 GLU A N 1
ATOM 614 C CA . GLU A 1 80 ? -6.738 -1.698 16.481 1.00 98.31 80 GLU A CA 1
ATOM 615 C C . GLU A 1 80 ? -6.356 -0.515 17.361 1.00 98.31 80 GLU A C 1
ATOM 617 O O . GLU A 1 80 ? -5.839 0.493 16.878 1.00 98.31 80 GLU A O 1
ATOM 622 N N . ARG A 1 81 ? -6.554 -0.654 18.671 1.00 97.00 81 ARG A N 1
ATOM 623 C CA . ARG A 1 81 ? -5.979 0.254 19.666 1.00 97.00 81 ARG A CA 1
ATOM 624 C C . ARG A 1 81 ? -4.543 -0.137 20.005 1.00 97.00 81 ARG A C 1
ATOM 626 O O . ARG A 1 81 ? -4.102 -1.259 19.766 1.00 97.00 81 ARG A O 1
ATOM 633 N N . ALA A 1 82 ? -3.816 0.788 20.627 1.00 89.50 82 ALA A N 1
ATOM 634 C CA . ALA A 1 82 ? -2.448 0.551 21.091 1.00 89.50 82 ALA A CA 1
ATOM 635 C C . ALA A 1 82 ? -2.307 -0.620 22.090 1.00 89.50 82 ALA A C 1
ATOM 637 O O . ALA A 1 82 ? -1.232 -1.209 22.168 1.00 89.50 82 ALA A O 1
ATOM 638 N N . ASP A 1 83 ? -3.371 -0.964 22.823 1.00 91.38 83 ASP A N 1
ATOM 639 C CA . ASP A 1 83 ? -3.415 -2.088 23.770 1.00 91.38 83 ASP A CA 1
ATOM 640 C C . ASP A 1 83 ? -3.718 -3.452 23.112 1.00 91.38 83 ASP A C 1
ATOM 642 O O . ASP A 1 83 ? -3.800 -4.462 23.807 1.00 91.38 83 ASP A O 1
ATOM 646 N N . GLY A 1 84 ? -3.866 -3.493 21.782 1.00 90.69 84 GLY A N 1
ATOM 647 C CA . GLY A 1 84 ? -4.194 -4.702 21.024 1.00 90.69 84 GLY A CA 1
ATOM 648 C C . GLY A 1 84 ? -5.693 -4.981 20.900 1.00 90.69 84 GLY A C 1
ATOM 649 O O . GLY A 1 84 ? -6.074 -5.960 20.262 1.00 90.69 84 GLY A O 1
ATOM 650 N N . THR A 1 85 ? -6.561 -4.133 21.462 1.00 97.50 85 THR A N 1
ATOM 651 C CA . THR A 1 85 ? -8.009 -4.269 21.279 1.00 97.50 85 THR A CA 1
ATOM 652 C C . THR 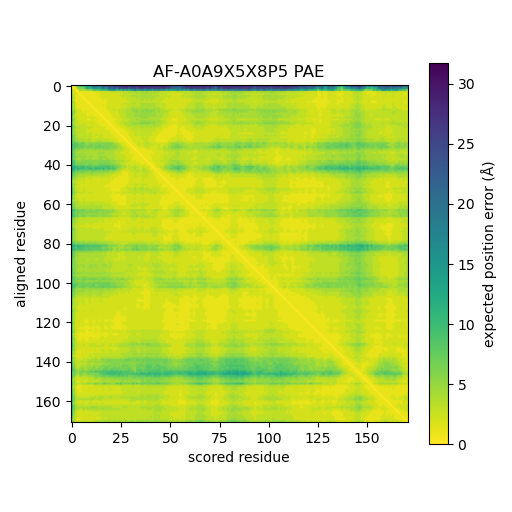A 1 85 ? -8.378 -4.039 19.817 1.00 97.50 85 THR A C 1
ATOM 654 O O . THR A 1 85 ? -8.166 -2.948 19.280 1.00 97.50 85 THR A O 1
ATOM 657 N N . VAL A 1 86 ? -8.999 -5.038 19.193 1.00 98.19 86 VAL A N 1
ATOM 658 C CA . VAL A 1 86 ? -9.583 -4.915 17.854 1.00 98.19 86 VAL A CA 1
ATOM 659 C C . VAL A 1 86 ? -10.905 -4.153 17.959 1.00 98.19 86 VAL A C 1
ATOM 661 O O . VAL A 1 86 ? -11.829 -4.579 18.647 1.00 98.19 86 VAL A O 1
ATOM 664 N N . VAL A 1 87 ? -10.987 -3.002 17.294 1.00 98.19 87 VAL A N 1
ATOM 665 C CA . VAL A 1 87 ? -12.193 -2.160 17.230 1.00 98.19 87 VAL A CA 1
ATOM 666 C C . VAL A 1 87 ? -13.124 -2.645 16.124 1.00 98.19 87 VAL A C 1
ATOM 668 O O . VAL A 1 87 ? -14.336 -2.702 16.312 1.00 98.19 87 VAL A O 1
ATOM 671 N N . ALA A 1 88 ? -12.552 -2.995 14.975 1.00 98.38 88 ALA A N 1
ATOM 672 C CA . ALA A 1 88 ? -13.252 -3.575 13.839 1.00 98.38 88 ALA A CA 1
ATOM 673 C C . ALA A 1 88 ? -12.259 -4.389 13.005 1.00 98.38 88 ALA A C 1
ATOM 675 O O . ALA A 1 88 ? -11.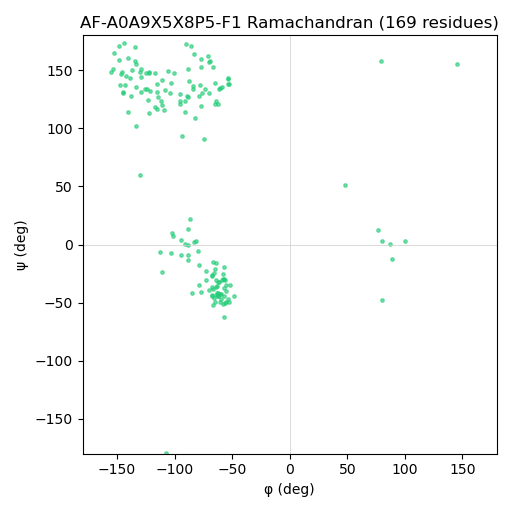088 -4.022 12.917 1.00 98.38 88 ALA A O 1
ATOM 676 N N . GLU A 1 89 ? -12.717 -5.463 12.369 1.00 98.56 89 GLU A N 1
ATOM 677 C CA . GLU A 1 89 ? -11.888 -6.261 11.468 1.00 98.56 89 GLU A CA 1
ATOM 678 C C . GLU A 1 89 ? -12.700 -6.891 10.340 1.00 98.56 89 GLU A C 1
ATOM 680 O O . GLU A 1 89 ? -13.918 -7.054 10.435 1.00 98.56 89 GLU A O 1
ATOM 685 N N . ARG A 1 90 ? -12.002 -7.249 9.262 1.00 98.50 90 ARG A N 1
ATOM 686 C C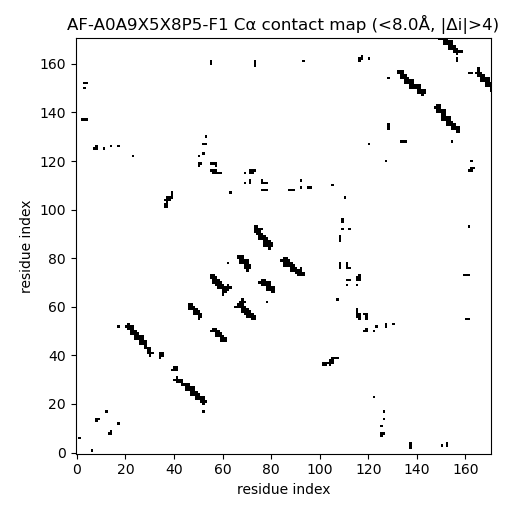A . ARG A 1 90 ? -12.545 -8.002 8.135 1.00 98.50 90 ARG A CA 1
ATOM 687 C C . ARG A 1 90 ? -11.486 -8.944 7.574 1.00 98.50 90 ARG A C 1
ATOM 689 O O . ARG A 1 90 ? -10.370 -8.520 7.274 1.00 98.50 90 ARG A O 1
ATOM 696 N N . SER A 1 91 ? -11.866 -10.205 7.395 1.00 98.38 91 SER A N 1
ATOM 697 C CA . SER A 1 91 ? -11.102 -11.193 6.632 1.00 98.38 91 SER A CA 1
ATOM 698 C C . SER A 1 91 ? -11.486 -11.157 5.151 1.00 98.38 91 SER A C 1
ATOM 700 O O . SER A 1 91 ? -12.611 -10.799 4.801 1.00 98.38 91 SER A O 1
ATOM 702 N N . HIS A 1 92 ? -10.546 -11.516 4.279 1.00 96.56 92 HIS A N 1
ATOM 703 C CA . HIS A 1 92 ? -10.680 -11.461 2.819 1.00 96.56 92 HIS A CA 1
ATOM 704 C C . HIS A 1 92 ? -11.242 -10.117 2.310 1.00 96.56 92 HIS A C 1
ATOM 706 O O . HIS A 1 92 ? -12.215 -10.093 1.549 1.00 96.56 92 HIS A O 1
ATOM 712 N N . PRO A 1 93 ? -10.659 -8.975 2.721 1.00 97.31 93 PRO A N 1
ATOM 713 C CA . PRO A 1 93 ? -11.203 -7.646 2.439 1.00 97.31 93 PRO A CA 1
ATOM 714 C C . PRO A 1 93 ? -11.409 -7.350 0.952 1.00 97.31 93 PRO A C 1
ATOM 716 O O . PRO A 1 93 ? -12.374 -6.676 0.614 1.00 97.31 93 PRO A O 1
ATOM 719 N N . ARG A 1 94 ? -10.602 -7.918 0.043 1.00 95.56 94 ARG A N 1
ATOM 720 C CA . ARG A 1 94 ? -10.824 -7.812 -1.413 1.00 95.56 94 ARG A CA 1
ATOM 721 C C . ARG A 1 94 ? -12.250 -8.204 -1.822 1.00 95.56 94 ARG A C 1
ATOM 723 O O . ARG A 1 94 ? -12.814 -7.620 -2.744 1.00 95.56 94 ARG A O 1
ATOM 730 N N . ALA A 1 95 ? -12.848 -9.185 -1.144 1.00 95.94 95 ALA A N 1
ATOM 731 C CA . ALA A 1 95 ? -14.187 -9.662 -1.459 1.00 95.94 95 ALA A CA 1
ATOM 732 C C . ALA A 1 95 ? -15.281 -8.623 -1.164 1.00 95.94 95 ALA A C 1
ATOM 734 O O . ALA A 1 95 ? -16.304 -8.659 -1.848 1.00 95.94 95 ALA A O 1
ATOM 735 N N . SER A 1 96 ? -15.071 -7.680 -0.227 1.00 95.62 96 SER A N 1
ATOM 736 C CA . SER A 1 96 ? -16.057 -6.619 0.043 1.00 95.62 96 SER A CA 1
ATOM 737 C C . SER A 1 96 ? -16.228 -5.676 -1.142 1.00 95.62 96 SER A C 1
ATOM 739 O O . SER A 1 96 ? -17.306 -5.132 -1.320 1.00 95.62 96 SER A O 1
ATOM 741 N N . PHE A 1 97 ? -15.219 -5.554 -2.009 1.00 95.19 97 PHE A N 1
ATOM 742 C CA . PHE A 1 97 ? -15.268 -4.685 -3.184 1.00 95.19 97 PHE A CA 1
ATOM 743 C C . PHE A 1 97 ? -16.043 -5.285 -4.369 1.00 95.19 97 PHE A C 1
ATOM 745 O O . PHE A 1 97 ? -16.230 -4.614 -5.386 1.00 95.19 97 PHE A O 1
ATOM 752 N N . ARG A 1 98 ? -16.502 -6.544 -4.293 1.00 95.88 98 ARG A N 1
ATOM 753 C CA . ARG A 1 98 ? -17.269 -7.158 -5.388 1.00 95.88 98 ARG A CA 1
ATOM 754 C C . ARG A 1 98 ? -18.589 -6.416 -5.598 1.00 95.88 98 ARG A C 1
ATOM 756 O O . ARG A 1 98 ? -19.407 -6.318 -4.693 1.00 95.88 98 ARG A O 1
ATOM 763 N N . GLY A 1 99 ? -18.806 -5.938 -6.822 1.00 96.00 99 GLY A N 1
ATOM 764 C CA . GLY A 1 99 ? -20.000 -5.169 -7.182 1.00 96.00 99 GLY A CA 1
ATOM 765 C C . GLY A 1 99 ? -19.942 -3.693 -6.780 1.00 96.00 99 GLY A C 1
ATOM 766 O O . GLY A 1 99 ? -20.913 -2.977 -7.014 1.00 96.00 99 GLY A O 1
ATOM 767 N N . HIS A 1 100 ? -18.824 -3.219 -6.215 1.00 96.25 100 HIS A N 1
ATOM 768 C CA . HIS A 1 100 ? -18.623 -1.790 -6.001 1.00 96.25 100 HIS A CA 1
ATOM 769 C C . HIS A 1 100 ? -18.538 -1.052 -7.340 1.00 96.25 100 HIS A C 1
ATOM 771 O O . HIS A 1 100 ? -17.897 -1.497 -8.291 1.00 96.25 100 HIS A O 1
ATOM 777 N N . THR A 1 101 ? -19.169 0.112 -7.371 1.00 94.31 101 THR A N 1
ATOM 778 C CA . THR A 1 101 ? -19.071 1.112 -8.437 1.00 94.31 101 THR A CA 1
ATOM 779 C C . THR A 1 101 ? -18.258 2.306 -7.937 1.00 94.31 101 THR A C 1
ATOM 781 O O . THR A 1 101 ? -17.792 2.329 -6.786 1.00 94.31 101 THR A O 1
ATOM 784 N N . LEU A 1 102 ? -18.071 3.321 -8.780 1.00 90.62 102 LEU A N 1
ATOM 785 C CA . LEU A 1 102 ? -17.416 4.557 -8.361 1.00 90.62 102 LEU A CA 1
ATOM 786 C C . LEU A 1 102 ? -18.221 5.270 -7.260 1.00 90.62 102 LEU A C 1
ATOM 788 O O . LEU A 1 102 ? -17.630 5.828 -6.340 1.00 90.62 102 LEU A O 1
ATOM 792 N N . GLU A 1 103 ? -19.543 5.148 -7.277 1.00 93.88 103 GLU A N 1
ATOM 793 C CA . GLU A 1 103 ? -20.476 5.812 -6.366 1.00 93.88 103 GLU A CA 1
ATOM 794 C C . GLU A 1 103 ? -20.741 5.010 -5.084 1.00 93.88 103 GLU A C 1
ATOM 796 O O . GLU A 1 103 ? -21.301 5.542 -4.128 1.00 93.88 103 GLU A O 1
ATOM 801 N N . THR A 1 104 ? -20.347 3.732 -5.033 1.00 97.19 104 THR A N 1
ATOM 802 C CA . THR A 1 104 ? -20.534 2.913 -3.829 1.00 97.19 104 THR A CA 1
ATOM 803 C C . THR A 1 104 ? -19.741 3.513 -2.661 1.00 97.19 104 THR A C 1
ATOM 805 O O . THR A 1 104 ? -18.512 3.625 -2.789 1.00 97.19 104 THR A O 1
ATOM 808 N N . PRO A 1 105 ? -20.401 3.887 -1.544 1.00 97.25 105 PRO A N 1
ATOM 809 C CA . PRO A 1 105 ? -19.729 4.453 -0.382 1.00 97.25 105 PRO A CA 1
ATOM 810 C C . PRO A 1 105 ? -18.833 3.409 0.277 1.00 97.25 105 PRO A C 1
ATOM 812 O O . PRO A 1 105 ? -19.086 2.208 0.190 1.00 97.25 105 PRO A O 1
ATOM 815 N N . TRP A 1 106 ? -17.784 3.878 0.939 1.00 97.81 106 TRP A N 1
ATOM 816 C CA . TRP A 1 106 ? -16.878 3.025 1.696 1.00 97.81 106 TRP A CA 1
ATOM 817 C C . TRP A 1 106 ? -17.187 3.091 3.177 1.00 97.81 106 TRP A C 1
ATOM 819 O O . TRP A 1 106 ? -17.543 4.144 3.709 1.00 97.81 106 TRP A O 1
ATOM 829 N N . ASP A 1 107 ? -16.965 1.973 3.856 1.00 97.31 107 ASP A N 1
ATOM 830 C CA . ASP A 1 107 ? -16.827 1.980 5.303 1.00 97.31 107 ASP A CA 1
ATOM 831 C C . ASP A 1 107 ? -15.355 2.188 5.730 1.00 97.31 107 ASP A C 1
ATOM 833 O O . ASP A 1 107 ? -14.438 2.224 4.895 1.00 97.31 107 ASP A O 1
ATOM 837 N N . PRO A 1 108 ? -15.078 2.378 7.034 1.00 97.06 108 PRO A N 1
ATOM 838 C CA . PRO A 1 108 ? -13.714 2.604 7.501 1.00 97.06 108 PRO A CA 1
ATOM 839 C C . PRO A 1 108 ? -12.727 1.480 7.156 1.00 97.06 108 PRO A C 1
ATOM 841 O O . PRO A 1 108 ? -11.544 1.775 6.980 1.00 97.06 108 PRO A O 1
ATOM 844 N N . LEU A 1 109 ? -13.177 0.224 7.052 1.00 98.38 109 LEU A N 1
ATOM 845 C CA . LEU A 1 109 ? -12.319 -0.917 6.727 1.00 98.38 109 LEU A CA 1
ATOM 846 C C . LEU A 1 109 ? -12.018 -0.986 5.226 1.00 98.38 109 LEU A C 1
ATOM 848 O O . LEU A 1 109 ? -10.888 -1.309 4.871 1.00 98.38 109 LEU A O 1
ATOM 852 N N . ASP A 1 110 ? -12.957 -0.603 4.353 1.00 98.19 110 ASP A N 1
ATOM 853 C CA . ASP A 1 110 ? -12.686 -0.440 2.916 1.00 98.19 110 ASP A CA 1
ATOM 854 C C . ASP A 1 110 ? -11.588 0.605 2.693 1.00 98.19 110 ASP A C 1
ATOM 856 O O . ASP A 1 110 ? -10.608 0.355 1.989 1.00 98.19 110 ASP A O 1
ATOM 860 N N . ARG A 1 111 ? -11.699 1.759 3.366 1.00 96.81 111 ARG A N 1
ATOM 861 C CA . ARG A 1 111 ? -10.674 2.810 3.310 1.00 96.81 111 ARG A CA 1
ATOM 862 C C . ARG A 1 111 ? -9.335 2.333 3.871 1.00 96.81 111 ARG A C 1
ATOM 864 O O . ARG A 1 111 ? -8.292 2.639 3.298 1.00 96.81 111 ARG A O 1
ATOM 871 N N . ALA A 1 112 ? -9.348 1.634 5.006 1.00 97.88 112 ALA A N 1
ATOM 872 C CA . ALA A 1 112 ? -8.130 1.131 5.634 1.00 97.88 112 ALA A CA 1
ATOM 873 C C . ALA A 1 112 ? -7.417 0.113 4.728 1.00 97.88 112 ALA A C 1
ATOM 875 O O . ALA A 1 112 ? -6.200 0.189 4.573 1.00 97.88 112 ALA A O 1
ATOM 876 N N . TYR A 1 113 ? -8.176 -0.777 4.081 1.00 98.62 113 TYR A N 1
ATOM 877 C CA . TYR A 1 113 ? -7.657 -1.749 3.123 1.00 98.62 113 TYR A CA 1
ATOM 878 C C . TYR A 1 113 ? -7.084 -1.070 1.876 1.00 98.62 113 TYR A C 1
ATOM 880 O O . TYR A 1 113 ? -5.939 -1.335 1.518 1.00 98.62 113 TYR A O 1
ATOM 888 N N . PHE A 1 114 ? -7.838 -0.142 1.271 1.00 97.62 114 PHE A N 1
ATOM 889 C CA . PHE A 1 114 ? -7.388 0.629 0.109 1.00 97.62 114 PHE A CA 1
ATOM 890 C C . PHE A 1 114 ? -6.071 1.361 0.378 1.00 97.62 114 PHE A C 1
ATOM 892 O O . PHE A 1 114 ? -5.115 1.243 -0.386 1.00 97.62 114 PHE A O 1
ATOM 899 N N . ASN A 1 115 ? -5.997 2.085 1.498 1.00 96.94 115 ASN A N 1
ATOM 900 C CA . ASN A 1 115 ? -4.784 2.800 1.883 1.00 96.94 115 ASN A CA 1
ATOM 901 C C . ASN A 1 115 ? -3.616 1.847 2.163 1.00 96.94 115 ASN A C 1
ATOM 903 O O . ASN A 1 115 ? -2.479 2.193 1.850 1.00 96.94 115 ASN A O 1
ATOM 907 N N . GLY A 1 116 ? -3.889 0.678 2.751 1.00 98.19 116 GLY A N 1
ATOM 908 C CA . GLY A 1 116 ? -2.888 -0.327 3.096 1.00 98.19 116 GLY A CA 1
ATOM 909 C C . GLY A 1 116 ? -2.087 -0.782 1.882 1.00 98.19 116 GLY A C 1
ATOM 910 O O . GLY A 1 116 ? -0.886 -0.516 1.818 1.00 98.19 116 GLY A O 1
ATOM 911 N N . TYR A 1 117 ? -2.755 -1.385 0.896 1.00 98.50 117 TYR A N 1
ATOM 912 C CA . TYR A 1 117 ? -2.069 -1.912 -0.287 1.00 98.50 117 TYR A CA 1
ATOM 913 C C . TYR A 1 117 ? -1.485 -0.789 -1.160 1.00 98.50 117 TYR A C 1
ATOM 915 O O . TYR A 1 117 ? -0.388 -0.918 -1.708 1.00 98.50 117 TYR A O 1
ATOM 923 N N . ALA A 1 118 ? -2.182 0.352 -1.265 1.00 97.75 118 ALA A N 1
ATOM 924 C CA . ALA A 1 118 ? -1.735 1.465 -2.097 1.00 97.75 118 ALA A CA 1
ATOM 925 C C . ALA A 1 118 ? -0.444 2.084 -1.548 1.00 97.75 118 ALA A C 1
ATOM 927 O O . ALA A 1 118 ? 0.546 2.199 -2.267 1.00 97.75 118 ALA A O 1
ATOM 928 N N . LEU A 1 119 ? -0.417 2.441 -0.260 1.00 98.06 119 LEU A N 1
ATOM 929 C CA . LEU A 1 119 ? 0.770 3.044 0.348 1.00 98.06 119 LEU A CA 1
ATOM 930 C C . LEU A 1 119 ? 1.896 2.031 0.544 1.00 98.06 119 LEU A C 1
ATOM 932 O O . LEU A 1 119 ? 3.057 2.430 0.457 1.00 98.06 119 LEU A O 1
ATOM 936 N N . TRP A 1 120 ? 1.588 0.747 0.762 1.00 98.69 120 TRP A N 1
ATOM 937 C CA . TRP A 1 120 ? 2.600 -0.305 0.700 1.00 98.69 120 TRP A CA 1
ATOM 938 C C . TRP A 1 120 ? 3.271 -0.328 -0.673 1.00 98.69 120 TRP A C 1
ATOM 940 O O . TRP A 1 120 ? 4.492 -0.193 -0.745 1.00 98.69 120 TRP A O 1
ATOM 950 N N . THR A 1 121 ? 2.490 -0.366 -1.757 1.00 98.19 121 THR A N 1
ATOM 951 C CA . THR A 1 121 ? 3.015 -0.321 -3.130 1.00 98.19 121 THR A CA 1
ATOM 952 C C . THR A 1 121 ? 3.881 0.923 -3.344 1.00 98.19 121 THR A C 1
ATOM 954 O O . THR A 1 121 ? 5.030 0.814 -3.766 1.00 98.19 121 THR A O 1
ATOM 957 N N . TYR A 1 122 ? 3.392 2.117 -2.993 1.00 96.94 122 TYR A N 1
ATOM 958 C CA . TYR A 1 122 ? 4.118 3.371 -3.239 1.00 96.94 122 TYR A CA 1
ATOM 959 C C . TYR A 1 122 ? 5.435 3.460 -2.462 1.00 96.94 122 TYR A C 1
ATOM 961 O O . TYR A 1 122 ? 6.453 3.867 -3.016 1.00 96.94 122 TYR A O 1
ATOM 969 N N . LEU A 1 123 ? 5.435 3.066 -1.187 1.00 97.94 123 LEU A N 1
ATOM 970 C CA . LEU A 1 123 ? 6.613 3.167 -0.319 1.00 97.94 123 LEU A CA 1
ATOM 971 C C . LEU A 1 123 ? 7.637 2.051 -0.550 1.00 97.94 123 LEU A C 1
ATOM 973 O O . LEU A 1 123 ? 8.787 2.191 -0.133 1.00 97.94 123 LEU A O 1
ATOM 977 N N . THR A 1 124 ? 7.238 0.958 -1.200 1.00 98.12 124 THR A N 1
ATOM 978 C CA . THR A 1 124 ? 8.134 -0.149 -1.562 1.00 98.12 124 THR A CA 1
ATOM 979 C C . THR A 1 124 ? 8.529 -0.145 -3.038 1.00 98.12 124 THR A C 1
ATOM 981 O O . THR A 1 124 ? 9.418 -0.901 -3.424 1.00 98.12 124 THR A O 1
ATOM 984 N N . THR A 1 125 ? 7.944 0.722 -3.873 1.00 97.19 125 THR A N 1
ATOM 985 C CA . THR A 1 125 ? 8.366 0.914 -5.270 1.00 97.19 125 THR A CA 1
ATOM 986 C C . THR A 1 125 ? 9.824 1.399 -5.318 1.00 97.19 125 THR A C 1
ATOM 988 O O . THR A 1 125 ? 10.186 2.311 -4.573 1.00 97.19 125 THR A O 1
ATOM 991 N N . PRO A 1 126 ? 10.688 0.836 -6.186 1.00 97.00 126 PRO A N 1
ATOM 992 C CA . PRO A 1 126 ? 10.434 -0.226 -7.169 1.00 97.00 126 PRO A CA 1
ATOM 993 C C . PRO A 1 126 ? 10.756 -1.641 -6.654 1.00 97.00 126 PRO A C 1
ATOM 995 O O . PRO A 1 126 ? 10.712 -2.605 -7.411 1.00 97.00 126 PRO A O 1
ATOM 998 N N . PHE A 1 127 ? 11.148 -1.786 -5.390 1.00 98.12 127 PHE A N 1
ATOM 999 C CA . PHE A 1 127 ? 11.701 -3.021 -4.838 1.00 98.12 127 PHE A CA 1
ATOM 1000 C C . PHE A 1 127 ? 10.677 -4.136 -4.628 1.00 98.12 127 PHE A C 1
ATOM 1002 O O . PHE A 1 127 ? 11.071 -5.300 -4.652 1.00 98.12 127 PHE A O 1
ATOM 1009 N N . PHE A 1 128 ? 9.382 -3.834 -4.492 1.00 97.12 128 PHE A N 1
ATOM 1010 C CA . PHE A 1 128 ? 8.376 -4.901 -4.462 1.00 97.12 128 PHE A CA 1
ATOM 1011 C C . PHE A 1 128 ? 8.439 -5.765 -5.732 1.00 97.12 128 PHE A C 1
ATOM 1013 O O . PHE A 1 128 ? 8.196 -6.960 -5.662 1.00 97.12 128 PHE A O 1
ATOM 1020 N N . ALA A 1 129 ? 8.860 -5.199 -6.872 1.00 97.12 129 ALA A N 1
ATOM 1021 C CA . ALA A 1 129 ? 8.937 -5.892 -8.156 1.00 97.12 129 ALA A CA 1
ATOM 1022 C C . ALA A 1 129 ? 9.948 -7.059 -8.179 1.00 97.12 129 ALA A C 1
ATOM 1024 O O . ALA A 1 129 ? 9.893 -7.895 -9.073 1.00 97.12 129 ALA A O 1
ATOM 1025 N N . ILE A 1 130 ? 10.867 -7.140 -7.208 1.00 96.19 130 ILE A N 1
ATOM 1026 C CA . ILE A 1 130 ? 11.804 -8.271 -7.064 1.00 96.19 130 ILE A CA 1
ATOM 1027 C C . ILE A 1 130 ? 11.386 -9.270 -5.977 1.00 96.19 130 ILE A C 1
ATOM 1029 O O . ILE A 1 130 ? 12.162 -10.168 -5.642 1.00 96.19 130 ILE A O 1
ATOM 1033 N N . MET A 1 131 ? 10.196 -9.113 -5.395 1.00 96.00 131 MET A N 1
ATOM 1034 C CA . MET A 1 131 ? 9.645 -10.091 -4.461 1.00 96.00 131 MET A CA 1
ATOM 1035 C C . MET A 1 131 ? 9.244 -11.379 -5.187 1.00 96.00 131 MET A C 1
ATOM 1037 O O . MET A 1 131 ? 9.002 -11.403 -6.394 1.00 96.00 131 MET A O 1
ATOM 1041 N N . ASN A 1 132 ? 9.190 -12.477 -4.433 1.00 95.12 132 ASN A N 1
ATOM 1042 C CA . ASN A 1 132 ? 8.803 -13.776 -4.970 1.00 95.12 132 ASN A CA 1
ATOM 1043 C C . ASN A 1 132 ? 7.388 -13.727 -5.572 1.00 95.12 132 ASN A C 1
ATOM 1045 O O . ASN A 1 132 ? 6.481 -13.186 -4.951 1.00 95.12 132 ASN A O 1
ATOM 1049 N N . GLY A 1 133 ? 7.207 -14.320 -6.753 1.00 95.81 133 GLY A N 1
ATOM 1050 C CA . GLY A 1 133 ? 5.913 -14.380 -7.446 1.00 95.81 133 GLY A CA 1
ATOM 1051 C C . GLY A 1 133 ? 5.613 -13.199 -8.374 1.00 95.81 133 GLY A C 1
ATOM 1052 O O . GLY A 1 133 ? 4.713 -13.312 -9.201 1.00 95.81 133 GLY A O 1
ATOM 1053 N N . MET A 1 134 ? 6.381 -12.108 -8.310 1.00 97.69 134 MET A N 1
ATOM 1054 C CA . MET A 1 134 ? 6.205 -10.975 -9.220 1.00 97.69 134 MET A CA 1
ATOM 1055 C C . MET A 1 134 ? 6.627 -11.328 -10.648 1.00 97.69 134 MET A C 1
ATOM 1057 O O . MET A 1 134 ? 7.735 -11.816 -10.883 1.00 97.69 134 MET A O 1
ATOM 1061 N N . GLY A 1 135 ? 5.766 -11.022 -11.617 1.00 97.56 135 GLY A N 1
ATOM 1062 C CA . GLY A 1 135 ? 6.135 -10.987 -13.029 1.00 97.56 135 GLY A CA 1
ATOM 1063 C C . GLY A 1 135 ? 6.651 -9.599 -13.391 1.00 97.56 135 GLY A C 1
ATOM 1064 O O . GLY A 1 135 ? 5.966 -8.615 -13.127 1.00 97.56 135 GLY A O 1
ATOM 1065 N N . VAL A 1 136 ? 7.836 -9.494 -13.991 1.00 97.38 136 VAL A N 1
ATOM 1066 C CA . VAL A 1 136 ? 8.373 -8.205 -14.451 1.00 97.38 136 VAL A CA 1
ATOM 1067 C C . VAL A 1 136 ? 9.008 -8.361 -15.818 1.00 97.38 136 VAL A C 1
ATOM 1069 O O . VAL A 1 136 ? 9.890 -9.199 -16.009 1.00 97.38 136 VAL A O 1
ATOM 1072 N N . GLU A 1 137 ? 8.603 -7.506 -16.746 1.00 96.19 137 GLU A N 1
ATOM 1073 C CA . GLU A 1 137 ? 9.175 -7.425 -18.083 1.00 96.19 137 GLU A CA 1
ATOM 1074 C C . GLU A 1 137 ? 9.379 -5.967 -18.503 1.00 96.19 137 GLU A C 1
ATOM 1076 O O . GLU A 1 137 ? 8.666 -5.062 -18.070 1.00 96.19 137 GLU A O 1
ATOM 1081 N N . GLU A 1 138 ? 10.388 -5.731 -19.337 1.00 96.31 138 GLU A N 1
ATOM 1082 C CA . GLU A 1 138 ? 10.478 -4.490 -20.101 1.00 96.31 138 GLU A CA 1
ATOM 1083 C C . GLU A 1 138 ? 9.590 -4.669 -21.332 1.00 96.31 138 GLU A C 1
ATOM 1085 O O . GLU A 1 138 ? 9.900 -5.484 -22.201 1.00 96.31 138 GLU A O 1
ATOM 1090 N N . ALA A 1 139 ? 8.463 -3.966 -21.353 1.00 93.94 139 ALA A N 1
ATOM 1091 C CA . ALA A 1 139 ? 7.501 -4.040 -22.442 1.00 93.94 139 ALA A CA 1
ATOM 1092 C C . ALA A 1 139 ? 7.884 -3.074 -23.578 1.00 93.94 139 ALA A C 1
ATOM 1094 O O . ALA A 1 139 ? 8.813 -2.270 -23.455 1.00 93.94 139 ALA A O 1
ATOM 1095 N N . GLU A 1 140 ? 7.182 -3.182 -24.710 1.00 93.56 140 GLU A N 1
ATOM 1096 C CA . GLU A 1 140 ? 7.442 -2.351 -25.891 1.00 93.56 140 GLU A CA 1
ATOM 1097 C C . GLU A 1 140 ? 7.434 -0.855 -25.539 1.00 93.56 140 GLU A C 1
ATOM 1099 O O . GLU A 1 140 ? 6.566 -0.420 -24.784 1.00 93.56 140 GLU A O 1
ATOM 1104 N N . PRO A 1 141 ? 8.355 -0.035 -26.073 1.00 93.25 141 PRO A N 1
ATOM 1105 C CA . PRO A 1 141 ? 8.398 1.382 -25.741 1.00 93.25 141 PRO A CA 1
ATOM 1106 C C . PRO A 1 141 ? 7.056 2.090 -25.968 1.00 93.25 141 PRO A C 1
ATOM 1108 O O . PRO A 1 141 ? 6.385 1.893 -26.982 1.00 93.25 141 PRO A O 1
ATOM 1111 N N . TRP A 1 142 ? 6.684 2.950 -25.025 1.00 94.31 142 TRP A N 1
ATOM 1112 C CA . TRP A 1 142 ? 5.463 3.741 -25.085 1.00 94.31 142 TRP A CA 1
ATOM 1113 C C . TRP A 1 142 ? 5.717 5.068 -25.785 1.00 94.31 142 TRP A C 1
ATOM 1115 O O . TRP A 1 142 ? 6.633 5.802 -25.417 1.00 94.31 142 TRP A O 1
ATOM 1125 N N . ASN A 1 143 ? 4.910 5.382 -26.794 1.00 95.50 143 ASN A N 1
ATOM 1126 C CA . ASN A 1 143 ? 4.986 6.660 -27.495 1.00 95.50 143 ASN A CA 1
ATOM 1127 C C . ASN A 1 143 ? 3.999 7.634 -26.842 1.00 95.50 143 ASN A C 1
ATOM 1129 O O . ASN A 1 143 ? 2.825 7.651 -27.209 1.00 95.50 143 ASN A O 1
ATOM 1133 N N . GLU A 1 144 ? 4.476 8.423 -25.880 1.00 95.38 144 GLU A N 1
ATOM 1134 C CA . GLU A 1 144 ? 3.659 9.433 -25.192 1.00 95.38 144 GLU A CA 1
ATOM 1135 C C . GLU A 1 144 ? 3.321 10.599 -26.130 1.00 95.38 144 GLU A C 1
ATOM 1137 O O . GLU A 1 144 ? 2.203 11.113 -26.157 1.00 95.38 144 GLU A O 1
ATOM 1142 N N . SER A 1 145 ? 4.291 11.003 -26.951 1.00 94.88 145 SER A N 1
ATOM 1143 C CA . SER A 1 145 ? 4.138 12.072 -27.932 1.00 94.88 145 SER A CA 1
ATOM 1144 C C . SER A 1 145 ? 5.024 11.808 -29.157 1.00 94.88 145 SER A C 1
ATOM 1146 O O . SER A 1 145 ? 5.874 10.916 -29.123 1.00 94.88 145 SER A O 1
ATOM 1148 N N . PRO A 1 146 ? 4.893 12.574 -30.260 1.00 94.50 146 PRO A N 1
ATOM 1149 C CA . PRO A 1 146 ? 5.753 12.403 -31.435 1.00 94.50 146 PRO A CA 1
ATOM 1150 C C . PRO A 1 146 ? 7.260 12.535 -31.155 1.00 94.50 146 PRO A C 1
ATOM 1152 O O . PRO A 1 146 ? 8.069 12.097 -31.970 1.00 94.50 146 PRO A O 1
ATOM 1155 N N . THR A 1 147 ? 7.639 13.162 -30.037 1.00 95.31 147 THR A N 1
ATOM 1156 C CA . THR A 1 147 ? 9.036 13.381 -29.633 1.00 95.31 147 THR A CA 1
ATOM 1157 C C . THR A 1 147 ? 9.438 12.608 -28.380 1.00 95.31 147 THR A C 1
ATOM 1159 O O . THR A 1 147 ? 10.612 12.634 -28.018 1.00 95.31 147 THR A O 1
ATOM 1162 N N . GLU A 1 148 ? 8.500 11.934 -27.713 1.00 95.94 148 GLU A N 1
ATOM 1163 C CA . GLU A 1 148 ? 8.746 11.245 -26.448 1.00 95.94 148 GLU A CA 1
ATOM 1164 C C . GLU A 1 148 ? 8.405 9.768 -26.561 1.00 95.94 148 GLU A C 1
ATOM 1166 O O . GLU A 1 148 ? 7.246 9.373 -26.695 1.00 95.94 148 GLU A O 1
ATOM 1171 N N . GLN A 1 149 ? 9.455 8.957 -26.472 1.00 95.69 149 GLN A N 1
ATOM 1172 C CA . GLN A 1 149 ? 9.358 7.513 -26.390 1.00 95.69 149 GLN A CA 1
ATOM 1173 C C . GLN A 1 149 ? 9.934 7.059 -25.050 1.00 95.69 149 GLN A C 1
ATOM 1175 O O . GLN A 1 149 ? 11.110 7.288 -24.754 1.00 95.69 149 GLN A O 1
ATOM 1180 N N . TRP A 1 150 ? 9.096 6.431 -24.233 1.00 95.31 150 TRP A N 1
ATOM 1181 C CA . TRP A 1 150 ? 9.433 5.977 -22.891 1.00 95.31 150 TRP A CA 1
ATOM 1182 C C . TRP A 1 150 ? 9.657 4.472 -22.881 1.00 95.31 150 TRP A C 1
ATOM 1184 O O . TRP A 1 150 ? 8.926 3.704 -23.504 1.00 95.31 150 TRP A O 1
ATOM 1194 N N . ARG A 1 151 ? 10.680 4.035 -22.153 1.00 94.69 151 ARG A N 1
ATOM 1195 C CA . ARG A 1 151 ? 10.840 2.620 -21.812 1.00 94.69 151 ARG A CA 1
ATOM 1196 C C . ARG A 1 151 ? 9.994 2.375 -20.577 1.00 94.69 151 ARG A C 1
ATOM 1198 O O . ARG A 1 151 ? 10.100 3.163 -19.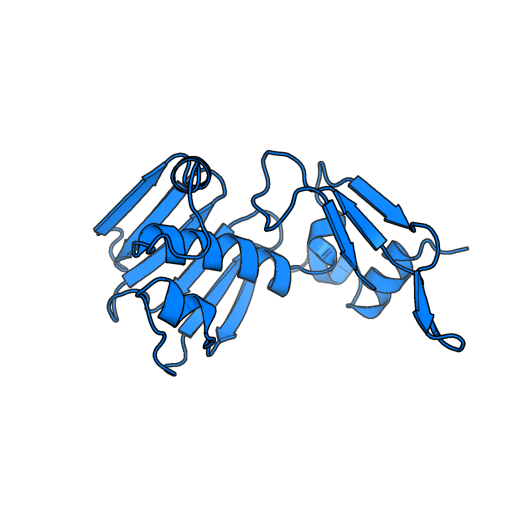648 1.00 94.69 151 ARG A O 1
ATOM 1205 N N . HIS A 1 152 ? 9.214 1.303 -20.544 1.00 94.00 152 HIS A N 1
ATOM 1206 C CA . HIS A 1 152 ? 8.368 1.035 -19.390 1.00 94.00 152 HIS A CA 1
ATOM 1207 C C . HIS A 1 152 ? 8.536 -0.393 -18.881 1.00 94.00 152 HIS A C 1
ATOM 1209 O O . HIS A 1 152 ? 8.836 -1.325 -19.631 1.00 94.00 152 HIS A O 1
ATOM 1215 N N . LEU A 1 153 ? 8.380 -0.544 -17.571 1.00 96.38 153 LEU A N 1
ATOM 1216 C CA . LEU A 1 153 ? 8.319 -1.834 -16.907 1.00 96.38 153 LEU A CA 1
ATOM 1217 C C . LEU A 1 153 ? 6.862 -2.222 -16.736 1.00 96.38 153 LEU A C 1
ATOM 1219 O O . LEU A 1 153 ? 6.104 -1.508 -16.082 1.00 96.38 153 LEU A O 1
ATOM 1223 N N . ARG A 1 154 ? 6.497 -3.384 -17.265 1.00 97.31 154 ARG A N 1
ATOM 1224 C CA . ARG A 1 154 ? 5.236 -4.031 -16.942 1.00 97.31 154 ARG A CA 1
ATOM 1225 C C . ARG A 1 154 ? 5.447 -4.954 -15.758 1.00 97.31 154 ARG A C 1
ATOM 1227 O O . ARG A 1 154 ? 6.285 -5.856 -15.796 1.00 97.31 154 ARG A O 1
ATOM 1234 N N . VAL A 1 155 ? 4.672 -4.728 -14.707 1.00 97.81 155 VAL A N 1
ATOM 1235 C CA . VAL A 1 155 ? 4.684 -5.527 -13.487 1.00 97.81 155 VAL A CA 1
ATOM 1236 C C . VAL A 1 155 ? 3.349 -6.246 -13.346 1.00 97.81 155 VAL A C 1
ATOM 1238 O O . VAL A 1 155 ? 2.288 -5.628 -13.391 1.00 97.81 155 VAL A O 1
ATOM 1241 N N . THR A 1 156 ? 3.410 -7.561 -13.164 1.00 98.38 156 THR A N 1
ATOM 1242 C CA . THR A 1 156 ? 2.266 -8.431 -12.895 1.00 98.38 156 THR A CA 1
ATOM 1243 C C . THR A 1 156 ? 2.336 -8.909 -11.450 1.00 98.38 156 THR A C 1
ATOM 1245 O O . THR A 1 156 ? 3.275 -9.608 -11.063 1.00 98.38 156 THR A O 1
ATOM 1248 N N . PHE A 1 157 ? 1.354 -8.506 -10.653 1.00 98.12 157 PHE A N 1
ATOM 1249 C CA . PHE A 1 157 ? 1.198 -8.904 -9.261 1.00 98.12 157 PHE A CA 1
ATOM 1250 C C . PHE A 1 157 ? 0.607 -10.320 -9.175 1.00 98.12 157 PHE A C 1
ATOM 1252 O O . PHE A 1 157 ? -0.325 -10.620 -9.928 1.00 98.12 157 PHE A O 1
ATOM 1259 N N . PRO A 1 158 ? 1.112 -11.185 -8.278 1.00 97.44 158 PRO A N 1
ATOM 1260 C CA . PRO A 1 158 ? 0.469 -12.457 -7.969 1.00 97.44 158 PRO A CA 1
ATOM 1261 C C . PRO A 1 158 ? -0.833 -12.235 -7.180 1.00 97.44 158 PRO A C 1
ATOM 1263 O O . PRO A 1 158 ? -1.051 -11.172 -6.600 1.00 97.44 158 PRO A O 1
ATOM 1266 N N . ASP A 1 159 ? -1.701 -13.248 -7.146 1.00 95.00 159 ASP A N 1
ATOM 1267 C CA . ASP A 1 159 ? -3.027 -13.159 -6.511 1.00 95.00 159 ASP A CA 1
ATOM 1268 C C . ASP A 1 159 ? -2.977 -12.939 -4.987 1.00 95.00 159 ASP A C 1
ATOM 1270 O O . ASP A 1 159 ? -3.956 -12.478 -4.399 1.00 95.00 159 ASP A O 1
ATOM 1274 N N . ASP A 1 160 ? -1.855 -13.277 -4.347 1.00 95.31 160 ASP A N 1
ATOM 1275 C CA . ASP A 1 160 ? -1.623 -13.137 -2.908 1.00 95.31 160 ASP A CA 1
ATOM 1276 C C . ASP A 1 160 ? -1.058 -11.764 -2.503 1.00 95.31 160 ASP A C 1
ATOM 1278 O O . ASP A 1 160 ? -0.886 -11.514 -1.310 1.00 95.31 160 ASP A O 1
ATOM 1282 N N . ILE A 1 161 ? -0.824 -10.860 -3.465 1.00 97.50 161 ILE A N 1
ATOM 1283 C CA . ILE A 1 161 ? -0.464 -9.459 -3.215 1.00 97.50 161 ILE A CA 1
ATOM 1284 C C . ILE A 1 161 ? -1.615 -8.553 -3.665 1.00 97.50 161 ILE A C 1
ATOM 1286 O O . ILE A 1 161 ? -2.054 -8.568 -4.818 1.00 97.50 161 ILE A O 1
ATOM 1290 N N . ALA A 1 162 ? -2.122 -7.731 -2.750 1.00 97.94 162 ALA A N 1
ATOM 1291 C CA . ALA A 1 162 ? -3.182 -6.784 -3.041 1.00 97.94 162 ALA A CA 1
ATOM 1292 C C . ALA A 1 162 ? -2.645 -5.599 -3.861 1.00 97.94 162 ALA A C 1
ATOM 1294 O O . ALA A 1 162 ? -1.622 -4.992 -3.567 1.00 97.94 162 ALA A O 1
ATOM 1295 N N . SER A 1 163 ? -3.363 -5.228 -4.918 1.00 96.81 163 SER A N 1
ATOM 1296 C CA . SER A 1 163 ? -2.944 -4.139 -5.804 1.00 96.81 163 SER A CA 1
ATOM 1297 C C . SER A 1 163 ? -4.139 -3.464 -6.479 1.00 96.81 163 SER A C 1
ATOM 1299 O O . SER A 1 163 ? -5.254 -3.999 -6.483 1.00 96.81 163 SER A O 1
ATOM 1301 N N . HIS A 1 164 ? -3.946 -2.277 -7.063 1.00 94.25 164 HIS A N 1
ATOM 1302 C CA . HIS A 1 164 ? -5.019 -1.604 -7.818 1.00 94.25 164 HIS A CA 1
ATOM 1303 C C . HIS A 1 164 ? -5.474 -2.453 -9.007 1.00 94.25 164 HIS A C 1
ATOM 1305 O O . HIS A 1 164 ? -6.669 -2.623 -9.243 1.00 94.25 164 HIS A O 1
ATOM 1311 N N . SER A 1 165 ? -4.508 -3.040 -9.707 1.00 95.12 165 SER A N 1
ATOM 1312 C CA . SER A 1 165 ? -4.699 -3.930 -10.844 1.00 95.12 165 SER A CA 1
ATOM 1313 C C . SER A 1 165 ? -3.619 -5.006 -10.859 1.00 95.12 165 SER A C 1
ATOM 1315 O O . SER A 1 165 ? -2.476 -4.759 -10.468 1.00 95.12 165 SER A O 1
ATOM 1317 N N . THR A 1 166 ? -3.982 -6.188 -11.368 1.00 96.94 166 THR A N 1
ATOM 1318 C CA . THR A 1 166 ? -3.062 -7.322 -11.540 1.00 96.94 166 THR A CA 1
ATOM 1319 C C . THR A 1 166 ? -1.860 -6.948 -12.404 1.00 96.94 166 THR A C 1
ATOM 1321 O O . THR A 1 166 ? -0.754 -7.370 -12.104 1.00 96.94 166 THR A O 1
ATOM 1324 N N . VAL A 1 167 ? -2.056 -6.126 -13.439 1.00 97.94 167 VAL A N 1
ATOM 1325 C CA . VAL A 1 167 ? -0.985 -5.617 -14.307 1.00 97.94 167 VAL A CA 1
ATOM 1326 C C . VAL A 1 167 ? -0.883 -4.104 -14.145 1.00 97.94 167 VAL A C 1
ATOM 1328 O O . VAL A 1 167 ? -1.903 -3.411 -14.193 1.00 97.94 167 VAL A O 1
ATOM 1331 N N . GLN A 1 168 ? 0.332 -3.599 -13.943 1.00 97.00 168 GLN A N 1
ATOM 1332 C CA . GLN A 1 168 ? 0.650 -2.176 -13.830 1.00 97.00 168 GLN A CA 1
ATOM 1333 C C . GLN A 1 168 ? 1.869 -1.844 -14.691 1.00 97.00 168 GLN A C 1
ATOM 1335 O O . GLN A 1 168 ? 2.863 -2.569 -14.655 1.00 97.00 168 GLN A O 1
ATOM 1340 N N . ASP A 1 169 ? 1.794 -0.737 -15.425 1.00 95.81 169 ASP A N 1
ATOM 1341 C CA . ASP A 1 169 ? 2.891 -0.224 -16.244 1.00 95.81 169 ASP A CA 1
ATOM 1342 C C . ASP A 1 169 ? 3.542 0.980 -15.551 1.00 95.81 169 ASP A C 1
ATOM 1344 O O . ASP A 1 169 ? 2.856 1.903 -15.106 1.00 95.81 169 ASP A O 1
ATOM 1348 N N . PHE A 1 170 ? 4.870 0.956 -15.453 1.00 94.88 170 PHE A N 1
ATOM 1349 C CA . PHE A 1 170 ? 5.705 1.994 -14.850 1.00 94.88 170 PHE A CA 1
ATOM 1350 C C . PHE A 1 170 ? 6.590 2.611 -15.930 1.00 94.88 170 PHE A C 1
ATOM 1352 O O . PHE A 1 170 ? 7.426 1.906 -16.502 1.00 94.88 170 PHE A O 1
ATOM 1359 N N . TYR A 1 171 ? 6.404 3.903 -16.187 1.00 92.69 171 TYR A N 1
ATOM 1360 C CA . TYR A 1 171 ? 7.086 4.672 -17.232 1.00 92.69 171 TYR A CA 1
ATOM 1361 C C . TYR A 1 171 ? 8.233 5.520 -16.671 1.00 92.69 171 TYR A C 1
ATOM 1363 O O . TYR A 1 171 ? 8.114 5.978 -15.510 1.00 92.69 171 TYR A O 1
#